Protein AF-A0AA86MBT4-F1 (afdb_monomer)

Solvent-accessible surface area (backbone atoms only — not comparable to full-atom values): 9572 Å² total; per-residue (Å²): 131,80,56,65,69,58,54,52,50,52,44,55,51,27,52,54,49,30,54,54,27,48,78,71,78,44,79,46,68,58,34,63,69,55,66,30,72,68,53,53,50,56,50,50,54,53,47,54,53,49,51,52,52,50,52,51,50,52,52,51,49,52,54,48,48,59,58,53,77,72,51,67,96,65,53,72,61,45,54,52,49,52,54,50,50,52,54,52,47,56,52,48,54,54,48,51,53,50,48,53,54,56,72,67,57,81,84,86,74,69,66,62,82,58,73,29,15,30,83,57,49,98,45,101,87,58,75,47,79,42,85,28,100,81,28,86,41,68,54,69,67,56,44,48,49,34,50,55,49,29,34,49,76,72,72,45,89,84,85,73,92,90,120

Secondary structure (DSSP, 8-state):
---HHHHHHHHHHHHHHHHHHHHTT---HHHHHHT-HHHHHHHHHHHHHHHHHHHHHHHHHHHHHHHHHT--S-SHHHHHHHHHHHHHHHHHHHHHHHHHHHHH---------PPEEEEE---TT-PEEEE-TT-SEE-HHHHHHHHHHHHHHTT-----TT-

Foldseek 3Di:
DPPLVVLVVQLVVQVVVQVVQVVVVHGDPSNPVSVDPVSVVVNVVVVVVVVVVVVVVVVVVVVVVVVVVPDDPDDVVVVVVVVVVVVVVVVVVVVVVVVVVVVPDDDDQDQPDAFAFAQDDPDVPDTDTHGDPPHPDGDPVSRVVSRVVSCVVSVHDDDDPPD

pLDDT: mean 82.9, std 12.22, range [46.22, 96.31]

Nearest PDB structures (foldseek):
  4rnd-assembly1_A  TM=2.473E-01  e=9.209E+00  Saccharomyces cerevisiae S288C

Structure (mmCIF, N/CA/C/O backbone):
data_AF-A0AA86MBT4-F1
#
_entry.id   AF-A0AA86MBT4-F1
#
loop_
_atom_site.group_PDB
_atom_site.id
_atom_site.type_symbol
_atom_site.label_atom_id
_atom_site.label_alt_id
_atom_site.label_comp_id
_atom_site.label_asym_id
_atom_site.label_entity_id
_atom_site.label_seq_id
_atom_site.pdbx_PDB_ins_code
_atom_site.Cartn_x
_atom_site.Cartn_y
_atom_site.Cartn_z
_atom_site.occupancy
_atom_site.B_iso_or_equiv
_atom_site.auth_seq_id
_atom_site.auth_comp_id
_atom_site.auth_asym_id
_atom_site.auth_atom_id
_atom_site.pdbx_PDB_model_num
ATOM 1 N N . MET A 1 1 ? -20.569 -18.875 29.616 1.00 46.22 1 MET A N 1
ATOM 2 C CA . MET A 1 1 ? -20.415 -17.435 29.903 1.00 46.22 1 MET A CA 1
ATOM 3 C C . MET A 1 1 ? -21.787 -16.808 29.796 1.00 46.22 1 MET A C 1
ATOM 5 O O . MET A 1 1 ? -22.352 -16.794 28.709 1.00 46.22 1 MET A O 1
ATOM 9 N N . THR A 1 2 ? -22.363 -16.404 30.923 1.00 55.50 2 THR A N 1
ATOM 10 C CA . THR A 1 2 ? -23.589 -15.602 30.965 1.00 55.50 2 THR A CA 1
ATOM 11 C C . THR A 1 2 ? -23.361 -14.322 30.166 1.00 55.50 2 THR A C 1
ATOM 13 O O . THR A 1 2 ? -22.324 -13.674 30.299 1.00 55.50 2 THR A O 1
ATOM 16 N N . ASN A 1 3 ? -24.297 -13.976 29.285 1.00 83.94 3 ASN A N 1
ATOM 17 C CA . ASN A 1 3 ? -24.239 -12.717 28.554 1.00 83.94 3 ASN A CA 1
ATOM 18 C C . ASN A 1 3 ? -24.357 -11.573 29.576 1.00 83.94 3 ASN A C 1
ATOM 20 O O . ASN A 1 3 ? -25.407 -11.403 30.194 1.00 83.94 3 ASN A O 1
ATOM 24 N N . THR A 1 4 ? -23.281 -10.813 29.789 1.00 87.69 4 THR A N 1
ATOM 25 C CA . THR A 1 4 ? -23.197 -9.759 30.817 1.00 87.69 4 THR A CA 1
ATOM 26 C C . THR A 1 4 ? -24.284 -8.694 30.657 1.00 87.69 4 THR A C 1
ATOM 28 O O . THR A 1 4 ? -24.778 -8.165 31.653 1.00 87.69 4 THR A O 1
ATOM 31 N N . ASN A 1 5 ? -24.738 -8.437 29.425 1.00 88.81 5 ASN A N 1
ATOM 32 C CA . ASN A 1 5 ? -25.864 -7.539 29.156 1.00 88.81 5 ASN A CA 1
ATOM 33 C C . ASN A 1 5 ? -27.191 -8.099 29.684 1.00 88.81 5 ASN A C 1
ATOM 35 O O . ASN A 1 5 ? -27.988 -7.364 30.264 1.00 88.81 5 ASN A O 1
ATOM 39 N N . GLU A 1 6 ? -27.420 -9.401 29.512 1.00 92.06 6 GLU A N 1
ATOM 40 C CA . GLU A 1 6 ? -28.622 -10.080 30.000 1.00 92.06 6 GLU A CA 1
ATOM 41 C C . GLU A 1 6 ? -28.639 -10.134 31.534 1.00 92.06 6 GLU A C 1
ATOM 43 O O . GLU A 1 6 ? -29.658 -9.829 32.153 1.00 92.06 6 GLU A O 1
ATOM 48 N N . LEU A 1 7 ? -27.494 -10.440 32.153 1.00 92.56 7 LEU A N 1
ATOM 49 C CA . LEU A 1 7 ? -27.341 -10.436 33.609 1.00 92.56 7 LEU A CA 1
ATOM 50 C C . LEU A 1 7 ? -27.585 -9.038 34.200 1.00 92.56 7 LEU A C 1
ATOM 52 O O . LEU A 1 7 ? -28.349 -8.888 35.153 1.00 92.56 7 LEU A O 1
ATOM 56 N N . THR A 1 8 ? -27.012 -8.001 33.583 1.00 93.19 8 THR A N 1
ATOM 57 C CA . THR A 1 8 ? -27.230 -6.601 33.983 1.00 93.19 8 THR A CA 1
ATOM 58 C C . THR A 1 8 ? -28.707 -6.210 33.888 1.00 93.19 8 THR A C 1
ATOM 60 O O . THR A 1 8 ? -29.218 -5.500 34.753 1.00 93.19 8 THR A O 1
ATOM 63 N N . ALA A 1 9 ? -29.412 -6.658 32.845 1.00 94.19 9 ALA A N 1
ATOM 64 C CA . ALA A 1 9 ? -30.835 -6.380 32.678 1.00 94.19 9 ALA A CA 1
ATOM 65 C C . ALA A 1 9 ? -31.685 -7.060 33.764 1.00 94.19 9 ALA A C 1
ATOM 67 O O . ALA A 1 9 ? -32.536 -6.398 34.360 1.00 94.19 9 ALA A O 1
ATOM 68 N N . LYS A 1 10 ? -31.421 -8.341 34.062 1.00 93.56 10 LYS A N 1
ATOM 69 C CA . LYS A 1 10 ? -32.117 -9.094 35.121 1.00 93.56 10 LYS A CA 1
ATOM 70 C C . LYS A 1 10 ? -31.896 -8.472 36.498 1.00 93.56 10 LYS A C 1
ATOM 72 O O . LYS A 1 10 ? -32.867 -8.220 37.202 1.00 93.56 10 LYS A O 1
ATOM 77 N N . LEU A 1 11 ? -30.653 -8.128 36.838 1.00 92.94 11 LEU A N 1
ATOM 78 C CA . LEU A 1 11 ? -30.327 -7.451 38.098 1.00 92.94 11 LEU A CA 1
ATOM 79 C C . LEU A 1 11 ? -31.028 -6.097 38.231 1.00 92.94 11 LEU A C 1
ATOM 81 O O . LEU A 1 11 ? -31.560 -5.782 39.289 1.00 92.94 11 LEU A O 1
ATOM 85 N N . LYS A 1 12 ? -31.087 -5.302 37.155 1.00 93.62 12 LYS A N 1
ATOM 86 C CA . LYS A 1 12 ? -31.822 -4.026 37.158 1.00 93.62 12 LYS A CA 1
ATOM 87 C C . LYS A 1 12 ? -33.327 -4.211 37.343 1.00 93.62 12 LYS A C 1
ATOM 89 O O . LYS A 1 12 ? -33.953 -3.354 37.959 1.00 93.62 12 LYS A O 1
ATOM 94 N N . ALA A 1 13 ? -33.912 -5.268 36.783 1.00 93.38 13 ALA A N 1
ATOM 95 C CA . ALA A 1 13 ? -35.328 -5.575 36.963 1.00 93.38 13 ALA A CA 1
ATOM 96 C C . ALA A 1 13 ? -35.616 -6.009 38.409 1.00 93.38 13 ALA A C 1
ATOM 98 O O . ALA A 1 13 ? -36.461 -5.395 39.055 1.00 93.38 13 ALA A O 1
ATOM 99 N N . ALA A 1 14 ? -34.839 -6.960 38.935 1.00 92.94 14 ALA A N 1
ATOM 100 C CA . ALA A 1 14 ? -34.963 -7.439 40.310 1.00 92.94 14 ALA A CA 1
ATOM 101 C C . ALA A 1 14 ? -34.738 -6.317 41.342 1.00 92.94 14 ALA A C 1
ATOM 103 O O . ALA A 1 14 ? -35.482 -6.207 42.310 1.00 92.94 14 ALA A O 1
ATOM 104 N N . ALA A 1 15 ? -33.772 -5.419 41.104 1.00 91.62 15 ALA A N 1
ATOM 105 C CA . ALA A 1 15 ? -33.544 -4.255 41.964 1.00 91.62 15 ALA A CA 1
ATOM 106 C C . ALA A 1 15 ? -34.759 -3.319 42.019 1.00 91.62 15 ALA A C 1
ATOM 108 O O . ALA A 1 15 ? -35.102 -2.806 43.080 1.00 91.62 15 ALA A O 1
ATOM 109 N N . LYS A 1 16 ? -35.401 -3.061 40.872 1.00 91.94 16 LYS A N 1
ATOM 110 C CA . LYS A 1 16 ? -36.586 -2.193 40.808 1.00 91.94 16 LYS A CA 1
ATOM 111 C C . LYS A 1 16 ? -37.766 -2.805 41.549 1.00 91.94 16 LYS A C 1
ATOM 113 O O . LYS A 1 16 ? -38.476 -2.083 42.236 1.00 91.94 16 LYS A O 1
ATOM 118 N N . GLU A 1 17 ? -37.962 -4.108 41.404 1.00 91.00 17 GLU A N 1
ATOM 119 C CA . GLU A 1 17 ? -39.009 -4.836 42.110 1.00 91.00 17 GLU A CA 1
ATOM 120 C C . GLU A 1 17 ? -38.794 -4.810 43.624 1.00 91.00 17 GLU A C 1
ATOM 122 O O . GLU A 1 17 ? -39.699 -4.410 44.345 1.00 91.00 17 GLU A O 1
ATOM 127 N N . GLU A 1 18 ? -37.582 -5.105 44.101 1.00 92.50 18 GLU A N 1
ATOM 128 C CA . GLU A 1 18 ? -37.229 -5.012 45.524 1.00 92.50 18 GLU A CA 1
ATOM 129 C C . GLU A 1 18 ? -37.474 -3.610 46.100 1.00 92.50 18 GLU A C 1
ATOM 131 O O . GLU A 1 18 ? -37.984 -3.479 47.210 1.00 92.50 18 GLU A O 1
ATOM 136 N N . ILE A 1 19 ? -37.157 -2.547 45.350 1.00 90.56 19 ILE A N 1
ATOM 137 C CA . ILE A 1 19 ? -37.451 -1.169 45.774 1.00 90.56 19 ILE A CA 1
ATOM 138 C C . ILE A 1 19 ? -38.961 -0.972 45.973 1.00 90.56 19 ILE A C 1
ATOM 140 O O . ILE A 1 19 ? -39.364 -0.439 47.006 1.00 90.56 19 ILE A O 1
ATOM 144 N N . MET A 1 20 ? -39.794 -1.439 45.037 1.00 89.12 20 MET A N 1
ATOM 145 C CA . MET A 1 20 ? -41.255 -1.347 45.167 1.00 89.12 20 MET A CA 1
ATOM 146 C C . MET A 1 20 ? -41.795 -2.215 46.313 1.00 89.12 20 MET A C 1
ATOM 148 O O . MET A 1 20 ? -42.665 -1.768 47.058 1.00 89.12 20 MET A O 1
ATOM 152 N N . CYS A 1 21 ? -41.284 -3.439 46.484 1.00 87.44 21 CYS A N 1
ATOM 153 C CA . CYS A 1 21 ? -41.671 -4.326 47.582 1.00 87.44 21 CYS A CA 1
ATOM 154 C C . CYS A 1 21 ? -41.361 -3.679 48.937 1.00 87.44 21 CYS A C 1
ATOM 156 O O . CYS A 1 21 ? -42.232 -3.641 49.803 1.00 87.44 21 CYS A O 1
ATOM 158 N N . ARG A 1 22 ? -40.185 -3.054 49.096 1.00 87.25 22 ARG A N 1
ATOM 159 C CA . ARG A 1 22 ? -39.827 -2.335 50.330 1.00 87.25 22 ARG A CA 1
ATOM 160 C C . ARG A 1 22 ? -40.755 -1.171 50.647 1.00 87.25 22 ARG A C 1
ATOM 162 O O . ARG A 1 22 ? -41.079 -0.966 51.814 1.00 87.25 22 ARG A O 1
ATOM 169 N N . GLU A 1 23 ? -41.189 -0.415 49.639 1.00 83.56 23 GLU A N 1
ATOM 170 C CA . GLU A 1 23 ? -42.183 0.657 49.814 1.00 83.56 23 GLU A CA 1
ATOM 171 C C . GLU A 1 23 ? -43.534 0.114 50.310 1.00 83.56 23 GLU A C 1
ATOM 173 O O . GLU A 1 23 ? -44.240 0.798 51.051 1.00 83.56 23 GLU A O 1
ATOM 178 N N . ALA A 1 24 ? -43.864 -1.132 49.960 1.00 84.56 24 ALA A N 1
ATOM 179 C CA . ALA A 1 24 ? -45.043 -1.855 50.427 1.00 84.56 24 ALA A CA 1
ATOM 180 C C . ALA A 1 24 ? -44.827 -2.644 51.740 1.00 84.56 24 ALA A C 1
ATOM 182 O O . ALA A 1 24 ? -45.731 -3.366 52.160 1.00 84.56 24 ALA A O 1
ATOM 183 N N . CYS A 1 25 ? -43.671 -2.499 52.406 1.00 82.50 25 CYS A N 1
ATOM 184 C CA . CYS A 1 25 ? -43.249 -3.312 53.560 1.00 82.50 25 CYS A CA 1
ATOM 185 C C . CYS A 1 25 ? -43.194 -4.831 53.281 1.00 82.50 25 CYS A C 1
ATOM 187 O O . CYS A 1 25 ? -43.416 -5.634 54.187 1.00 82.50 25 CYS A O 1
ATOM 189 N N . ASP A 1 26 ? -42.874 -5.210 52.045 1.00 81.88 26 ASP A N 1
ATOM 190 C CA . ASP A 1 26 ? -42.631 -6.580 51.583 1.00 81.88 26 ASP A CA 1
ATOM 191 C C . ASP A 1 26 ? -41.165 -6.744 51.118 1.00 81.88 26 ASP A C 1
ATOM 193 O O . ASP A 1 26 ? -40.422 -5.763 51.005 1.00 81.88 26 ASP A O 1
ATOM 197 N N . THR A 1 27 ? -40.723 -7.970 50.839 1.00 74.44 27 THR A N 1
ATOM 198 C CA . THR A 1 27 ? -39.369 -8.276 50.339 1.00 74.44 27 THR A CA 1
ATOM 199 C C . THR A 1 27 ? -39.420 -9.170 49.109 1.00 74.44 27 THR A C 1
ATOM 201 O O . THR A 1 27 ? -40.173 -10.136 49.079 1.00 74.44 27 THR A O 1
ATOM 204 N N . SER A 1 28 ? -38.592 -8.877 48.106 1.00 80.62 28 SER A N 1
ATOM 205 C CA . SER A 1 28 ? -38.532 -9.646 46.865 1.00 80.62 28 SER A CA 1
ATOM 206 C C . SER A 1 28 ? -37.620 -10.867 46.996 1.00 80.62 28 SER A C 1
ATOM 208 O O . SER A 1 28 ? -36.425 -10.746 47.285 1.00 80.62 28 SER A O 1
ATOM 210 N N . ASP A 1 29 ? -38.160 -12.041 46.674 1.00 83.31 29 ASP A N 1
ATOM 211 C CA . ASP A 1 29 ? -37.377 -13.275 46.532 1.00 83.31 29 ASP A CA 1
ATOM 212 C C . ASP A 1 29 ? -36.435 -13.207 45.313 1.00 83.31 29 ASP A C 1
ATOM 214 O O . ASP A 1 29 ? -35.304 -13.695 45.343 1.00 83.31 29 ASP A O 1
ATOM 218 N N . LEU A 1 30 ? -36.852 -12.506 44.251 1.00 85.44 30 LEU A N 1
ATOM 219 C CA . LEU A 1 30 ? -36.104 -12.400 42.994 1.00 85.44 30 LEU A CA 1
ATOM 220 C C . LEU A 1 30 ? -34.780 -11.646 43.148 1.00 85.44 30 LEU A C 1
ATOM 222 O O . LEU A 1 30 ? -33.812 -11.947 42.449 1.00 85.44 30 LEU A O 1
ATOM 226 N N . TRP A 1 31 ? -34.700 -10.670 44.052 1.00 87.38 31 TRP A N 1
ATOM 227 C CA . TRP A 1 31 ? -33.443 -9.965 44.304 1.00 87.38 31 TRP A CA 1
ATOM 228 C C . TRP A 1 31 ? -32.382 -10.883 44.914 1.00 87.38 31 TRP A C 1
ATOM 230 O O . TRP A 1 31 ? -31.224 -10.823 44.498 1.00 87.38 31 TRP A O 1
ATOM 240 N N . GLN A 1 32 ? -32.770 -11.755 45.846 1.00 84.62 32 GLN A N 1
ATOM 241 C CA . GLN A 1 32 ? -31.842 -12.667 46.523 1.00 84.62 32 GLN A CA 1
ATOM 242 C C . GLN A 1 32 ? -31.252 -13.696 45.552 1.00 84.62 32 GLN A C 1
ATOM 244 O O . GLN A 1 32 ? -30.048 -13.947 45.586 1.00 84.62 32 GLN A O 1
ATOM 249 N N . ASP A 1 33 ? -32.076 -14.218 44.641 1.00 89.75 33 ASP A N 1
ATOM 250 C CA . ASP A 1 33 ? -31.646 -15.195 43.639 1.00 89.75 33 ASP A CA 1
ATOM 251 C C . ASP A 1 33 ? -30.730 -14.575 42.575 1.00 89.75 33 ASP A C 1
ATOM 253 O O . ASP A 1 33 ? -29.725 -15.159 42.161 1.00 89.75 33 ASP A O 1
ATOM 257 N N . VAL A 1 34 ? -31.077 -13.378 42.095 1.00 90.69 34 VAL A N 1
ATOM 258 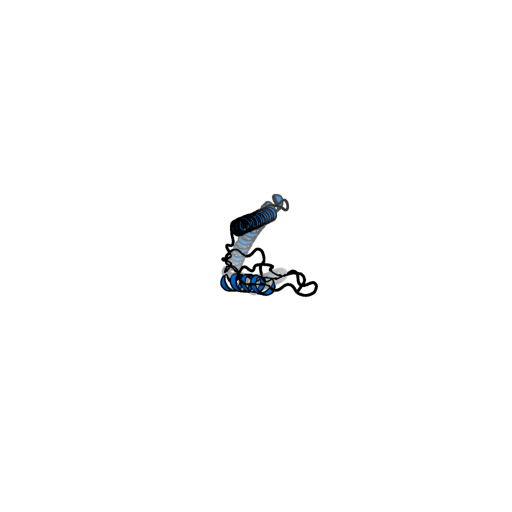C CA . VAL A 1 34 ? -30.381 -12.753 40.965 1.00 90.69 34 VAL A CA 1
ATOM 259 C C . VAL A 1 34 ? -29.100 -12.044 41.423 1.00 90.69 34 VAL A C 1
ATOM 261 O O . VAL A 1 34 ? -28.110 -12.065 40.690 1.00 90.69 34 VAL A O 1
ATOM 264 N N . ALA A 1 35 ? -29.065 -11.469 42.629 1.00 90.69 35 ALA A N 1
ATOM 265 C CA . ALA A 1 35 ? -27.891 -10.808 43.211 1.00 90.69 35 ALA A CA 1
ATOM 266 C C . ALA A 1 35 ? -26.968 -11.766 43.987 1.00 90.69 35 ALA A C 1
ATOM 268 O O . ALA A 1 35 ? -26.380 -11.386 45.003 1.00 90.69 35 ALA A O 1
ATOM 269 N N . SER A 1 36 ? -26.816 -13.001 43.499 1.00 91.31 36 SER A N 1
ATOM 270 C CA . SER A 1 36 ? -25.906 -13.981 44.094 1.00 91.31 36 SER A CA 1
ATOM 271 C C . SER A 1 36 ? -24.439 -13.505 44.054 1.00 91.31 36 SER A C 1
ATOM 273 O O . SER A 1 36 ? -24.065 -12.723 43.166 1.00 91.31 36 SER A O 1
ATOM 275 N N . PRO A 1 37 ? -23.572 -13.990 44.966 1.00 92.56 37 PRO A N 1
ATOM 276 C CA . PRO A 1 37 ? -22.144 -13.662 44.963 1.00 92.56 37 PRO A CA 1
ATOM 277 C C . PRO A 1 37 ? -21.464 -13.903 43.610 1.00 92.56 37 PRO A C 1
ATOM 279 O O . PRO A 1 37 ? -20.637 -13.102 43.181 1.00 92.56 37 PRO A O 1
ATOM 282 N N . GLU A 1 38 ? -21.846 -14.967 42.904 1.00 92.06 38 GLU A N 1
ATOM 283 C CA . GLU A 1 38 ? -21.308 -15.323 41.590 1.00 92.06 38 GLU A CA 1
ATOM 284 C C . GLU A 1 38 ? -21.690 -14.294 40.522 1.00 92.06 38 GLU A C 1
ATOM 286 O O . GLU A 1 38 ? -20.857 -13.911 39.702 1.00 92.06 38 GLU A O 1
ATOM 291 N N . ASN A 1 39 ? -22.936 -13.813 40.536 1.00 92.62 39 ASN A N 1
ATOM 292 C CA . ASN A 1 39 ? -23.410 -12.811 39.584 1.00 92.62 39 ASN A CA 1
ATOM 293 C C . ASN A 1 39 ? -22.777 -11.438 39.832 1.00 92.62 39 ASN A C 1
ATOM 295 O O . ASN A 1 39 ? -22.461 -10.725 38.876 1.00 92.62 39 ASN A O 1
ATOM 299 N N . VAL A 1 40 ? -22.559 -11.079 41.101 1.00 91.44 40 VAL A N 1
ATOM 300 C CA . VAL A 1 40 ? -21.826 -9.862 41.473 1.00 91.44 40 VAL A CA 1
ATOM 301 C C . VAL A 1 40 ? -20.382 -9.951 40.984 1.00 91.44 40 VAL A C 1
ATOM 303 O O . VAL A 1 40 ? -19.924 -9.039 40.299 1.00 91.44 40 VAL A O 1
ATOM 306 N N . LEU A 1 41 ? -19.706 -11.071 41.253 1.00 93.00 41 LEU A N 1
ATOM 307 C CA . LEU A 1 41 ? -18.326 -11.307 40.831 1.00 93.00 41 LEU A CA 1
ATOM 308 C C . LEU A 1 41 ? -18.183 -11.271 39.300 1.00 93.00 41 LEU A C 1
ATOM 310 O O . LEU A 1 41 ? -17.289 -10.613 38.769 1.00 93.00 41 LEU A O 1
ATOM 314 N N . ALA A 1 42 ? -19.116 -11.889 38.571 1.00 93.12 42 ALA A N 1
ATOM 315 C CA . ALA A 1 42 ? -19.108 -11.885 37.109 1.00 93.12 42 ALA A CA 1
ATOM 316 C C . ALA A 1 42 ? -19.249 -10.469 36.516 1.00 93.12 42 ALA A C 1
ATOM 318 O O . ALA A 1 42 ? -18.642 -10.158 35.488 1.00 93.12 42 ALA A O 1
ATOM 319 N N . LEU A 1 43 ? -20.043 -9.593 37.144 1.00 93.88 43 LEU A N 1
ATOM 320 C CA . LEU A 1 43 ? -20.159 -8.198 36.716 1.00 93.88 43 LEU A CA 1
ATOM 321 C C . LEU A 1 43 ? -18.928 -7.367 37.074 1.00 93.88 43 LEU A C 1
ATOM 323 O O . LEU A 1 43 ? -18.537 -6.520 36.270 1.00 93.88 43 LEU A O 1
ATOM 327 N N . THR A 1 44 ? -18.312 -7.592 38.238 1.00 93.38 44 THR A N 1
ATOM 328 C CA . THR A 1 44 ? -17.098 -6.863 38.631 1.00 93.38 44 THR A CA 1
ATOM 329 C C . THR A 1 44 ? -15.920 -7.218 37.732 1.00 93.38 44 THR A C 1
ATOM 331 O O . THR A 1 44 ? -15.267 -6.314 37.222 1.00 93.38 44 THR A O 1
ATOM 334 N N . GLU A 1 45 ? -15.713 -8.500 37.421 1.00 94.25 45 GLU A N 1
ATOM 335 C CA . GLU A 1 45 ? -14.665 -8.928 36.483 1.00 94.25 45 GLU A CA 1
ATOM 336 C C . GLU A 1 45 ? -14.888 -8.347 35.078 1.00 94.25 45 GLU A C 1
ATOM 338 O O . GLU A 1 45 ? -13.955 -7.882 34.418 1.00 94.25 45 GLU A O 1
ATOM 343 N N . ALA A 1 46 ? -16.142 -8.326 34.611 1.00 94.06 46 ALA A N 1
ATOM 344 C CA . ALA A 1 46 ? -16.483 -7.730 33.324 1.00 94.06 46 ALA A CA 1
ATOM 345 C C . ALA A 1 46 ? -16.231 -6.213 33.296 1.00 94.06 46 ALA A C 1
ATOM 347 O O . ALA A 1 46 ? -15.800 -5.685 32.266 1.00 94.06 46 ALA A O 1
ATOM 348 N N . LEU A 1 47 ? -16.485 -5.516 34.408 1.00 94.00 47 LEU A N 1
ATOM 349 C CA . LEU A 1 47 ? -16.221 -4.086 34.545 1.00 94.00 47 LEU A CA 1
ATOM 350 C C . LEU A 1 47 ? -14.714 -3.798 34.537 1.00 94.00 47 LEU A C 1
ATOM 352 O O . LEU A 1 47 ? -14.268 -2.969 33.747 1.00 94.00 47 LEU A O 1
ATOM 356 N N . GLU A 1 48 ? -13.926 -4.532 35.322 1.00 95.06 48 GLU A N 1
ATOM 357 C CA . GLU A 1 48 ? -12.461 -4.403 35.362 1.00 95.06 48 GLU A CA 1
ATOM 358 C C . GLU A 1 48 ? -11.820 -4.680 33.990 1.00 95.06 48 GLU A C 1
ATOM 360 O O . GLU A 1 48 ? -10.929 -3.950 33.534 1.00 95.06 48 GLU A O 1
ATOM 365 N N . ALA A 1 49 ? -12.312 -5.695 33.271 1.00 94.19 49 ALA A N 1
ATOM 366 C CA . ALA A 1 49 ? -11.870 -5.996 31.912 1.00 94.19 49 ALA A CA 1
ATOM 367 C C . ALA A 1 49 ? -12.232 -4.874 30.922 1.00 94.19 49 ALA A C 1
ATOM 369 O O . ALA A 1 49 ? -11.429 -4.522 30.049 1.00 94.19 49 ALA A O 1
ATOM 370 N N . ALA A 1 50 ? -13.428 -4.289 31.047 1.00 93.75 50 ALA A N 1
ATOM 371 C CA . ALA A 1 50 ? -13.858 -3.170 30.215 1.00 93.75 50 ALA A CA 1
ATOM 372 C C . ALA A 1 50 ? -13.030 -1.905 30.485 1.00 93.75 50 ALA A C 1
ATOM 374 O O . ALA A 1 50 ? -12.583 -1.258 29.536 1.00 93.75 50 ALA A O 1
ATOM 375 N N . GLU A 1 51 ? -12.766 -1.578 31.750 1.00 94.75 51 GLU A N 1
ATOM 376 C CA . GLU A 1 51 ? -11.917 -0.450 32.146 1.00 94.75 51 GLU A CA 1
ATOM 377 C C . GLU A 1 51 ? -10.485 -0.610 31.629 1.00 94.75 51 GLU A C 1
ATOM 379 O O . GLU A 1 51 ? -9.936 0.322 31.032 1.00 94.75 51 GLU A O 1
ATOM 384 N N . SER A 1 52 ? -9.919 -1.813 31.752 1.00 94.94 52 SER A N 1
ATOM 385 C CA . SER A 1 52 ? -8.601 -2.150 31.204 1.00 94.94 52 SER A CA 1
ATOM 386 C C . SER A 1 52 ? -8.546 -1.929 29.689 1.00 94.94 52 SER A C 1
ATOM 388 O O . SER A 1 52 ? -7.615 -1.310 29.168 1.00 94.94 52 SER A O 1
ATOM 390 N N . ARG A 1 53 ? -9.587 -2.357 28.965 1.00 95.69 53 ARG A N 1
ATOM 391 C CA . ARG A 1 53 ? -9.680 -2.185 27.508 1.00 95.69 53 ARG A CA 1
ATOM 392 C C . ARG A 1 53 ? -9.885 -0.725 27.097 1.00 95.69 53 ARG A C 1
ATOM 394 O O . ARG A 1 53 ? -9.333 -0.287 26.089 1.00 95.69 53 ARG A O 1
ATOM 401 N N . ILE A 1 54 ? -10.635 0.053 27.878 1.00 96.31 54 ILE A N 1
ATOM 402 C CA . ILE A 1 54 ? -10.775 1.503 27.683 1.00 96.31 54 ILE A CA 1
ATOM 403 C C . ILE A 1 54 ? -9.427 2.199 27.894 1.00 96.31 54 ILE A C 1
ATOM 405 O O . ILE A 1 54 ? -9.075 3.078 27.106 1.00 96.31 54 ILE A O 1
ATOM 409 N N . ALA A 1 55 ? -8.661 1.819 28.919 1.00 95.69 55 ALA A N 1
ATOM 410 C CA . ALA A 1 55 ? -7.328 2.364 29.161 1.00 95.69 55 ALA A CA 1
ATOM 411 C C . ALA A 1 55 ? -6.368 2.051 27.999 1.00 95.69 55 ALA A C 1
ATOM 413 O O . ALA A 1 55 ? -5.677 2.953 27.519 1.00 95.69 55 ALA A O 1
ATOM 414 N N . GLU A 1 56 ? -6.391 0.819 27.480 1.00 96.25 56 GLU A N 1
ATOM 415 C CA . GLU A 1 56 ? -5.628 0.429 26.288 1.00 96.25 56 GLU A CA 1
ATOM 416 C C . GLU A 1 56 ? -6.029 1.268 25.066 1.00 96.25 56 GLU A C 1
ATOM 418 O O . GLU A 1 56 ? -5.171 1.842 24.390 1.00 96.25 56 GLU A O 1
ATOM 423 N N . PHE A 1 57 ? -7.330 1.402 24.789 1.00 95.25 57 PHE A N 1
ATOM 424 C CA . PHE A 1 57 ? -7.798 2.211 23.665 1.00 95.25 57 PHE A CA 1
ATOM 425 C C . PHE A 1 57 ? -7.430 3.685 23.817 1.00 95.25 57 PHE A C 1
ATOM 427 O O . PHE A 1 57 ? -6.972 4.284 22.848 1.00 95.25 57 PHE A O 1
ATOM 434 N N . LYS A 1 58 ? -7.537 4.261 25.018 1.00 96.12 58 LYS A N 1
ATOM 435 C CA . LYS A 1 58 ? -7.078 5.631 25.292 1.00 96.12 58 LYS A CA 1
ATOM 436 C C . LYS A 1 58 ? -5.580 5.785 25.028 1.00 96.12 58 LYS A C 1
ATOM 438 O O . LYS A 1 58 ? -5.175 6.761 24.400 1.00 96.12 58 LYS A O 1
ATOM 443 N N . ALA A 1 59 ? -4.759 4.822 25.449 1.00 94.00 59 ALA A N 1
ATOM 444 C CA . ALA A 1 59 ? -3.323 4.837 25.176 1.00 94.00 59 ALA A CA 1
ATOM 445 C C . ALA A 1 59 ? 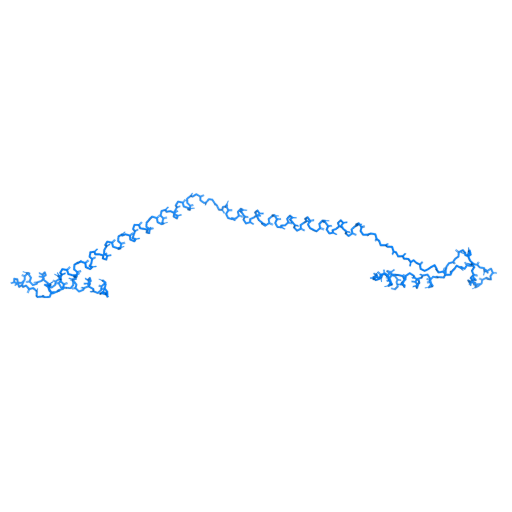-3.025 4.751 23.669 1.00 94.00 59 ALA A C 1
ATOM 447 O O . ALA A 1 59 ? -2.191 5.500 23.160 1.00 94.00 59 ALA A O 1
ATOM 448 N N . ARG A 1 60 ? -3.747 3.895 22.936 1.00 92.31 60 ARG A N 1
ATOM 449 C CA . ARG A 1 60 ? -3.625 3.755 21.477 1.00 92.31 60 ARG A CA 1
ATOM 450 C C . ARG A 1 60 ? -4.067 5.006 20.727 1.00 92.31 60 ARG A C 1
ATOM 452 O O . ARG A 1 60 ? -3.382 5.403 19.791 1.00 92.31 60 ARG A O 1
ATOM 459 N N . VAL A 1 61 ? -5.170 5.629 21.138 1.00 91.38 61 VAL A N 1
ATOM 460 C CA . VAL A 1 61 ? -5.647 6.896 20.567 1.00 91.38 61 VAL A CA 1
ATOM 461 C C . VAL A 1 61 ? -4.621 7.990 20.812 1.00 91.38 61 VAL A C 1
ATOM 463 O O . VAL A 1 61 ? -4.180 8.600 19.852 1.00 91.38 61 VAL A O 1
ATOM 466 N N . LYS A 1 62 ? -4.123 8.149 22.042 1.00 89.06 62 LYS A N 1
ATOM 467 C CA . LYS A 1 62 ? -3.079 9.134 22.357 1.00 89.06 62 LYS A CA 1
ATOM 468 C C . LYS A 1 62 ? -1.791 8.904 21.557 1.00 89.06 62 LYS A C 1
ATOM 470 O O . LYS A 1 62 ? -1.157 9.853 21.101 1.00 89.06 62 LYS A O 1
ATOM 475 N N . ALA A 1 63 ? -1.389 7.647 21.367 1.00 85.31 63 ALA A N 1
ATOM 476 C CA . ALA A 1 63 ? -0.242 7.301 20.528 1.00 85.31 63 ALA A CA 1
ATOM 477 C C . ALA A 1 63 ? -0.495 7.614 19.043 1.00 85.31 63 ALA A C 1
ATOM 479 O O . ALA A 1 63 ? 0.406 8.092 18.353 1.00 85.31 63 ALA A O 1
ATOM 480 N N . ALA A 1 64 ? -1.713 7.375 18.554 1.00 80.69 64 ALA A N 1
ATOM 481 C CA . ALA A 1 64 ? -2.120 7.726 17.200 1.00 80.69 64 ALA A CA 1
ATOM 482 C C . ALA A 1 64 ? -2.196 9.248 17.010 1.00 80.69 64 ALA A C 1
ATOM 484 O O . ALA A 1 64 ? -1.650 9.756 16.043 1.00 80.69 64 ALA A O 1
ATOM 485 N N . GLU A 1 65 ? -2.784 9.990 17.943 1.00 77.56 65 GLU A N 1
ATOM 486 C CA . GLU A 1 65 ? -2.839 11.455 17.937 1.00 77.56 65 GLU A CA 1
ATOM 487 C C . GLU A 1 65 ? -1.437 12.058 17.922 1.00 77.56 65 GLU A C 1
ATOM 489 O O . GLU A 1 65 ? -1.138 12.849 17.035 1.00 77.56 65 GLU A O 1
ATOM 494 N N . LYS A 1 66 ? -0.521 11.585 18.779 1.00 71.62 66 LYS A N 1
ATOM 495 C CA . LYS A 1 66 ? 0.896 11.992 18.741 1.00 71.62 66 LYS A CA 1
ATOM 496 C C . LYS A 1 66 ? 1.566 11.678 17.395 1.00 71.62 66 LYS A C 1
ATOM 498 O O . LYS A 1 66 ? 2.467 12.396 16.960 1.00 71.62 66 LYS A O 1
ATOM 503 N N . ARG A 1 67 ? 1.146 10.597 16.728 1.00 59.62 67 ARG A N 1
ATOM 504 C CA . ARG A 1 67 ? 1.598 10.249 15.373 1.00 59.62 67 ARG A CA 1
ATOM 505 C C . ARG A 1 67 ? 1.035 11.204 14.314 1.00 59.62 67 ARG A C 1
ATOM 507 O O . ARG A 1 67 ? 1.682 11.371 13.287 1.00 59.62 67 ARG A O 1
ATOM 514 N N . TYR A 1 68 ? -0.124 11.818 14.542 1.00 56.12 68 TYR A N 1
ATOM 515 C CA . TYR A 1 68 ? -0.730 12.796 13.633 1.00 56.12 68 TYR A CA 1
ATOM 516 C C . TYR A 1 68 ? -0.265 14.236 13.902 1.00 56.12 68 TYR A C 1
ATOM 518 O O . TYR A 1 68 ? -0.074 14.980 12.948 1.00 56.12 68 TYR A O 1
ATOM 526 N N . GLU A 1 69 ? 0.011 14.607 15.154 1.00 57.06 69 GLU A N 1
ATOM 527 C CA . GLU A 1 69 ? 0.488 15.946 15.548 1.00 57.06 69 GLU A CA 1
ATOM 528 C C . GLU A 1 69 ? 1.875 16.289 14.965 1.00 57.06 69 GLU A C 1
ATOM 530 O O . GLU A 1 69 ? 2.167 17.450 14.701 1.00 57.06 69 GLU A O 1
ATOM 535 N N . ASN A 1 70 ? 2.704 15.276 14.682 1.00 53.72 70 ASN A N 1
ATOM 536 C CA . ASN A 1 70 ? 4.036 15.431 14.076 1.00 53.72 70 ASN A CA 1
ATOM 537 C C . ASN A 1 70 ? 4.077 15.142 12.565 1.00 53.72 70 ASN A C 1
ATOM 539 O O . ASN A 1 70 ? 5.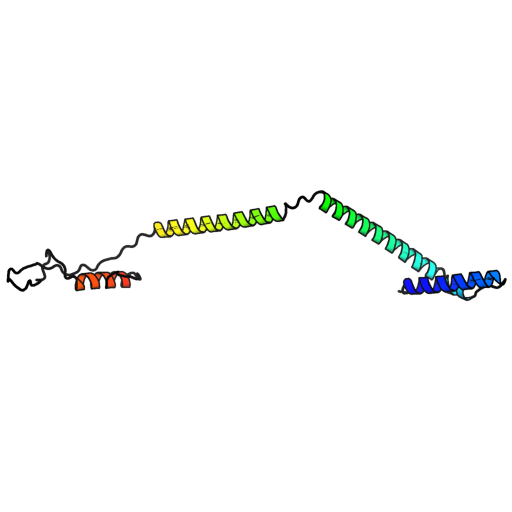157 15.091 11.979 1.00 53.72 70 ASN A O 1
ATOM 543 N N . ARG A 1 71 ? 2.930 14.909 11.916 1.00 50.22 71 ARG A N 1
ATOM 544 C CA . ARG A 1 71 ? 2.881 14.514 10.504 1.00 50.22 71 ARG A CA 1
ATOM 545 C C . ARG A 1 71 ? 2.529 15.721 9.642 1.00 50.22 71 ARG A C 1
ATOM 547 O O . ARG A 1 71 ? 1.378 15.909 9.255 1.00 50.22 71 ARG A O 1
ATOM 554 N N . THR A 1 72 ? 3.532 16.519 9.279 1.00 55.69 72 THR A N 1
ATOM 555 C CA . THR A 1 72 ? 3.439 17.237 7.999 1.00 55.69 72 THR A CA 1
ATOM 556 C C . THR A 1 72 ? 3.213 16.196 6.886 1.00 55.69 72 THR A C 1
ATOM 558 O O . THR A 1 72 ? 3.582 15.030 7.060 1.00 55.69 72 THR A O 1
ATOM 561 N N . PRO A 1 73 ? 2.577 16.534 5.753 1.00 60.94 73 PRO A N 1
ATOM 562 C CA . PRO A 1 73 ? 2.167 15.539 4.749 1.00 60.94 73 PRO A CA 1
ATOM 563 C C . PRO A 1 73 ? 3.265 14.658 4.085 1.00 60.94 73 PRO A C 1
ATOM 565 O O . PRO A 1 73 ? 2.973 13.998 3.094 1.00 60.94 73 PRO A O 1
ATOM 568 N N . THR A 1 74 ? 4.519 14.608 4.548 1.00 62.97 74 THR A N 1
ATOM 569 C CA . THR A 1 74 ? 5.687 14.341 3.683 1.00 62.97 74 THR A CA 1
ATOM 570 C C . THR A 1 74 ? 6.840 13.567 4.353 1.00 62.97 74 THR A C 1
ATOM 572 O O . THR A 1 74 ? 7.927 14.105 4.510 1.00 62.97 74 THR A O 1
ATOM 575 N N . GLU A 1 75 ? 6.642 12.288 4.693 1.00 61.41 75 GLU A N 1
ATOM 576 C CA . GLU A 1 75 ? 7.759 11.332 4.910 1.00 61.41 75 GLU A CA 1
ATOM 577 C C . GLU A 1 75 ? 7.566 10.092 4.038 1.00 61.41 75 GLU A C 1
ATOM 579 O O . GLU A 1 75 ? 8.335 9.875 3.121 1.00 61.41 75 GLU A O 1
ATOM 584 N N . TRP A 1 76 ? 6.446 9.373 4.167 1.00 58.44 76 TRP A N 1
ATOM 585 C CA . TRP A 1 76 ? 6.121 8.271 3.243 1.00 58.44 76 TRP A CA 1
ATOM 586 C C . TRP A 1 76 ? 6.014 8.735 1.780 1.00 58.44 76 TRP A C 1
ATOM 588 O O . TRP A 1 76 ? 6.486 8.058 0.873 1.00 58.44 76 TRP A O 1
ATOM 598 N N . ALA A 1 77 ? 5.427 9.914 1.548 1.00 72.56 77 ALA A N 1
ATOM 599 C CA . ALA A 1 77 ? 5.374 10.515 0.216 1.00 72.56 77 ALA A CA 1
ATOM 600 C C . ALA A 1 77 ? 6.766 10.960 -0.274 1.00 72.56 77 ALA A C 1
ATOM 602 O O . ALA A 1 77 ? 7.026 10.933 -1.474 1.00 72.56 77 ALA A O 1
ATOM 603 N N . TYR A 1 78 ? 7.659 11.340 0.647 1.00 77.19 78 TYR A N 1
ATOM 604 C CA . TYR A 1 78 ? 9.041 11.699 0.337 1.00 77.19 78 TYR A CA 1
ATOM 605 C C . TYR A 1 78 ? 9.866 10.448 0.007 1.00 77.19 78 TYR A C 1
ATOM 607 O O . TYR A 1 78 ? 10.46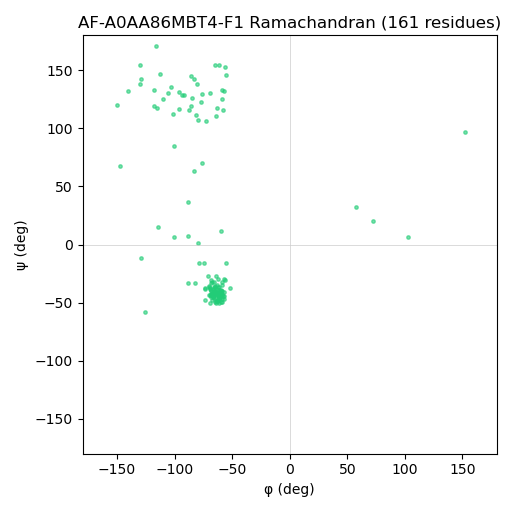9 10.392 -1.056 1.00 77.19 78 TYR A O 1
ATOM 615 N N . ASP A 1 79 ? 9.781 9.397 0.824 1.00 82.19 79 ASP A N 1
ATOM 616 C CA . ASP A 1 79 ? 10.427 8.101 0.598 1.00 82.19 79 ASP A CA 1
ATOM 617 C C . ASP A 1 79 ? 9.968 7.463 -0.716 1.00 82.19 79 ASP A C 1
ATOM 619 O O . ASP A 1 79 ? 10.778 6.970 -1.500 1.00 82.19 79 ASP A O 1
ATOM 623 N N . GLN A 1 80 ? 8.663 7.514 -1.002 1.00 81.00 80 GLN A N 1
ATOM 624 C CA . GLN A 1 80 ? 8.117 7.009 -2.258 1.00 81.00 80 GLN A CA 1
ATOM 625 C C . GLN A 1 80 ? 8.618 7.820 -3.464 1.00 81.00 80 GLN A C 1
ATOM 627 O O . GLN A 1 80 ? 8.902 7.237 -4.513 1.00 81.00 80 GLN A O 1
ATOM 632 N N . ALA A 1 81 ? 8.766 9.143 -3.323 1.00 84.31 81 ALA A N 1
ATOM 633 C CA . ALA A 1 81 ? 9.337 9.998 -4.360 1.00 84.31 81 ALA A CA 1
ATOM 634 C C . ALA A 1 81 ? 10.839 9.729 -4.563 1.00 84.31 81 ALA A C 1
ATOM 636 O O . ALA A 1 81 ? 11.279 9.591 -5.704 1.00 84.31 81 ALA A O 1
ATOM 637 N N . CYS A 1 82 ? 11.614 9.577 -3.487 1.00 85.25 82 CYS A N 1
ATOM 638 C CA . CYS A 1 82 ? 13.028 9.209 -3.536 1.00 85.25 82 CYS A CA 1
ATOM 639 C C . CYS A 1 82 ? 13.231 7.857 -4.233 1.00 85.25 82 CYS A C 1
ATOM 641 O O . CYS A 1 82 ? 13.993 7.777 -5.196 1.00 85.25 82 CYS A O 1
ATOM 643 N N . ALA A 1 83 ? 12.470 6.829 -3.843 1.00 89.44 83 ALA A N 1
ATOM 644 C CA . ALA A 1 83 ? 12.529 5.507 -4.467 1.00 89.44 83 ALA A CA 1
ATOM 645 C C . ALA A 1 83 ? 12.144 5.539 -5.959 1.00 89.44 83 ALA A C 1
ATOM 647 O O . ALA A 1 83 ? 12.729 4.832 -6.786 1.00 89.44 83 ALA A O 1
ATOM 648 N N . ALA A 1 84 ? 11.169 6.373 -6.338 1.00 91.75 84 ALA A N 1
ATOM 649 C CA . ALA A 1 84 ? 10.807 6.565 -7.739 1.00 91.75 84 ALA A CA 1
ATOM 650 C C . ALA A 1 84 ? 11.950 7.220 -8.535 1.00 91.75 84 ALA A C 1
ATOM 652 O O . ALA A 1 84 ? 12.282 6.748 -9.624 1.00 91.75 84 ALA A O 1
ATOM 653 N N . ILE A 1 85 ? 12.582 8.262 -7.988 1.00 91.81 85 ILE A N 1
ATOM 654 C CA . ILE A 1 85 ? 13.710 8.960 -8.622 1.00 91.81 85 ILE A CA 1
ATOM 655 C C . ILE A 1 85 ? 14.899 8.014 -8.817 1.00 91.81 85 ILE A C 1
ATOM 657 O O . ILE A 1 85 ? 15.464 7.974 -9.909 1.00 91.81 85 ILE A O 1
ATOM 661 N N . GLU A 1 86 ? 15.252 7.216 -7.810 1.00 94.56 86 GLU A N 1
ATOM 662 C CA . GLU A 1 86 ? 16.335 6.227 -7.907 1.00 94.56 86 GLU A CA 1
ATOM 663 C C . GLU A 1 86 ? 16.075 5.202 -9.012 1.00 94.56 86 GLU A C 1
ATOM 665 O O . GLU A 1 86 ? 16.949 4.922 -9.833 1.00 94.56 86 GLU A O 1
ATOM 670 N N . LYS A 1 87 ? 14.839 4.702 -9.109 1.00 95.88 87 LYS A N 1
ATOM 671 C CA . LYS A 1 87 ? 14.440 3.779 -10.176 1.00 95.88 87 LYS A CA 1
ATOM 672 C C . LYS A 1 87 ? 14.544 4.413 -11.563 1.00 95.88 87 LYS A C 1
ATOM 674 O O . LYS A 1 87 ? 14.927 3.736 -12.516 1.00 95.88 87 LYS A O 1
ATOM 679 N N . HIS A 1 88 ? 14.175 5.686 -11.699 1.00 94.56 88 HIS A N 1
ATOM 680 C CA . HIS A 1 88 ? 14.304 6.405 -12.964 1.00 94.56 88 HIS A CA 1
ATOM 681 C C . HIS A 1 88 ? 15.767 6.650 -13.340 1.00 94.56 88 HIS A C 1
ATOM 683 O O . HIS A 1 88 ? 16.110 6.451 -14.502 1.00 94.56 88 HIS A O 1
ATOM 689 N N . ARG A 1 89 ? 16.628 6.987 -12.373 1.00 95.12 89 ARG A N 1
ATOM 690 C CA . ARG A 1 89 ? 18.077 7.127 -12.589 1.00 95.12 89 ARG A CA 1
ATOM 691 C C . ARG A 1 89 ? 18.713 5.819 -13.042 1.00 95.12 89 ARG A C 1
ATOM 693 O O . ARG A 1 89 ? 19.305 5.789 -14.106 1.00 95.12 89 ARG A O 1
ATOM 700 N N . ALA A 1 90 ? 18.458 4.715 -12.342 1.00 95.19 90 ALA A N 1
ATOM 701 C CA . ALA A 1 90 ? 18.994 3.409 -12.731 1.00 95.19 90 ALA A CA 1
ATOM 702 C C . ALA A 1 90 ? 18.559 2.981 -14.147 1.00 95.19 90 ALA A C 1
ATOM 704 O O . ALA A 1 90 ? 19.315 2.344 -14.878 1.00 95.19 90 ALA A O 1
ATOM 705 N N . A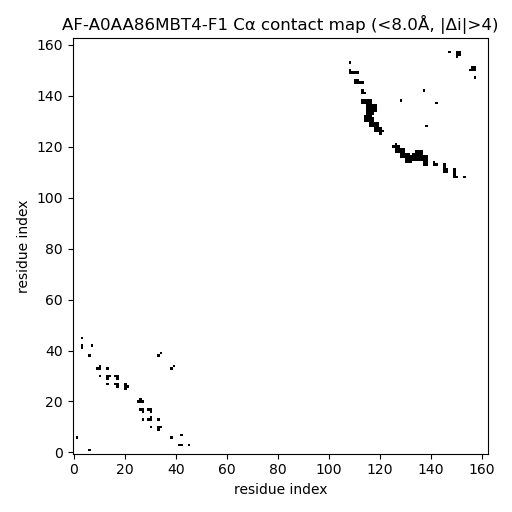RG A 1 91 ? 17.331 3.332 -14.558 1.00 96.06 91 ARG A N 1
ATOM 706 C CA . ARG A 1 91 ? 16.861 3.111 -15.935 1.00 96.06 91 ARG A CA 1
ATOM 707 C C . ARG A 1 91 ? 17.576 4.003 -16.948 1.00 96.06 91 ARG A C 1
ATOM 709 O O . ARG A 1 91 ? 17.832 3.529 -18.049 1.00 96.06 91 ARG A O 1
ATOM 716 N N . ALA A 1 92 ? 17.856 5.256 -16.593 1.00 95.38 92 ALA A N 1
ATOM 717 C CA . ALA A 1 92 ? 18.616 6.173 -17.435 1.00 95.38 92 ALA A CA 1
ATOM 718 C C . ALA A 1 92 ? 20.054 5.670 -17.618 1.00 95.38 92 ALA A C 1
ATOM 720 O O . ALA A 1 92 ? 20.465 5.475 -18.755 1.00 95.38 92 ALA A O 1
ATOM 721 N N . ASP A 1 93 ? 20.743 5.306 -16.535 1.00 95.94 93 ASP A N 1
ATOM 722 C CA . ASP A 1 93 ? 22.111 4.772 -16.581 1.00 95.94 93 ASP A CA 1
ATOM 723 C C . ASP A 1 93 ? 22.193 3.495 -17.438 1.00 95.94 93 ASP A C 1
ATOM 725 O O . ASP A 1 93 ? 23.096 3.325 -18.256 1.00 95.94 93 ASP A O 1
ATOM 729 N N . ALA A 1 94 ? 21.216 2.590 -17.302 1.00 95.62 94 ALA A N 1
ATOM 730 C CA . ALA A 1 94 ? 21.149 1.378 -18.118 1.00 95.62 94 ALA A CA 1
ATOM 731 C C . ALA A 1 94 ? 20.897 1.678 -19.607 1.00 95.62 94 ALA A C 1
ATOM 733 O O . ALA A 1 94 ? 21.427 0.985 -20.478 1.00 95.62 94 ALA A O 1
ATOM 734 N N . ALA A 1 95 ? 20.084 2.694 -19.910 1.00 94.56 95 ALA A N 1
ATOM 735 C CA . ALA A 1 95 ? 19.844 3.130 -21.279 1.00 94.56 95 ALA A CA 1
ATOM 736 C C . ALA A 1 95 ? 21.090 3.796 -21.880 1.00 94.56 95 ALA A C 1
ATOM 738 O O . ALA A 1 95 ? 21.451 3.470 -23.007 1.00 94.56 95 ALA A O 1
ATOM 739 N N . GLU A 1 96 ? 21.780 4.652 -21.125 1.00 96.06 96 GLU A N 1
ATOM 740 C CA . GLU A 1 96 ? 23.043 5.278 -21.531 1.00 96.06 96 GLU A CA 1
ATOM 741 C C . GLU A 1 96 ? 24.124 4.229 -21.801 1.00 96.06 96 GLU A C 1
ATOM 743 O O . GLU A 1 96 ? 24.764 4.265 -22.850 1.00 96.06 96 GLU A O 1
ATOM 748 N N . ALA A 1 97 ? 24.264 3.226 -20.929 1.00 94.00 97 ALA A N 1
ATOM 749 C CA . ALA A 1 97 ? 25.182 2.112 -21.153 1.00 94.00 97 ALA A CA 1
ATOM 750 C C . ALA A 1 97 ? 24.850 1.338 -22.439 1.00 94.00 97 ALA A C 1
ATOM 752 O O . ALA A 1 97 ? 25.750 0.967 -23.193 1.00 94.00 97 ALA A O 1
ATOM 753 N N . ARG A 1 9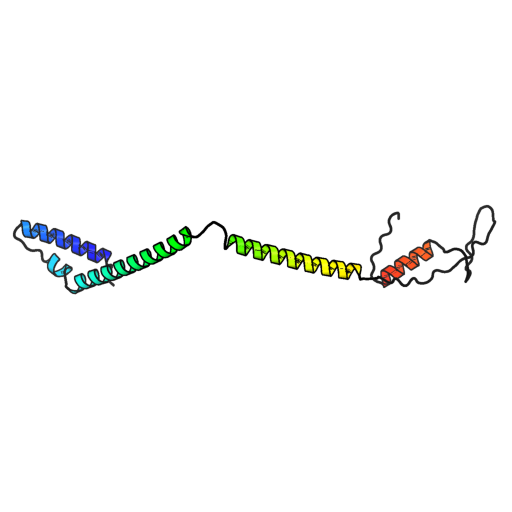8 ? 23.559 1.121 -22.725 1.00 94.12 98 ARG A N 1
ATOM 754 C CA . ARG A 1 98 ? 23.123 0.457 -23.959 1.00 94.12 98 ARG A CA 1
ATOM 755 C C . ARG A 1 98 ? 23.374 1.315 -25.199 1.00 94.12 98 ARG A C 1
ATOM 757 O O . ARG A 1 98 ? 23.722 0.757 -26.234 1.00 94.12 98 ARG A O 1
ATOM 764 N N . ILE A 1 99 ? 23.203 2.633 -25.111 1.00 92.69 99 ILE A N 1
ATOM 765 C CA . ILE A 1 99 ? 23.525 3.565 -26.200 1.00 92.69 99 ILE A CA 1
ATOM 766 C C . ILE A 1 99 ? 25.027 3.534 -26.471 1.00 92.69 99 ILE A C 1
ATOM 768 O O . ILE A 1 99 ? 25.410 3.272 -27.604 1.00 92.69 99 ILE A O 1
ATOM 772 N N . ALA A 1 100 ? 25.865 3.672 -25.442 1.00 91.12 100 ALA A N 1
ATOM 773 C CA . ALA A 1 100 ? 27.317 3.601 -25.586 1.00 91.12 100 ALA A CA 1
ATOM 774 C C . ALA A 1 100 ? 27.774 2.256 -26.180 1.00 91.12 100 ALA A C 1
ATOM 776 O O . ALA A 1 100 ? 28.646 2.217 -27.045 1.00 91.12 100 ALA A O 1
ATOM 777 N N . GLU A 1 101 ? 27.156 1.143 -25.766 1.00 92.69 101 GLU A N 1
ATOM 778 C CA . GLU A 1 101 ? 27.403 -0.172 -26.365 1.00 92.69 101 GLU A CA 1
ATOM 779 C C . GLU A 1 101 ? 27.033 -0.196 -27.854 1.00 92.69 101 GLU A C 1
ATOM 781 O O . GLU A 1 101 ? 27.784 -0.737 -28.660 1.00 92.69 101 GLU A O 1
ATOM 786 N N . LEU A 1 102 ? 25.881 0.364 -28.234 1.00 88.06 102 LEU A N 1
ATOM 787 C CA . LEU A 1 102 ? 25.438 0.414 -29.627 1.00 88.06 102 LEU A CA 1
ATOM 788 C C . LEU A 1 102 ? 26.309 1.342 -30.483 1.00 88.06 102 LEU A C 1
ATOM 790 O O . LEU A 1 102 ? 26.619 0.980 -31.611 1.00 88.06 102 LEU A O 1
ATOM 794 N N . GLU A 1 103 ? 26.733 2.487 -29.953 1.00 88.69 103 GLU A N 1
ATOM 795 C CA . GLU A 1 103 ? 27.630 3.432 -30.629 1.00 88.69 103 GLU A CA 1
ATOM 796 C C . GLU A 1 103 ? 29.044 2.863 -30.800 1.00 88.69 103 GLU A C 1
ATOM 798 O O . GLU A 1 103 ? 29.702 3.123 -31.805 1.00 88.69 103 GLU A O 1
ATOM 803 N N . ALA A 1 104 ? 29.503 2.037 -29.857 1.00 83.50 104 ALA A N 1
ATOM 804 C CA . ALA A 1 104 ? 30.785 1.346 -29.959 1.00 83.50 104 ALA A CA 1
ATOM 805 C C . ALA A 1 104 ? 30.769 0.170 -30.952 1.00 83.50 104 ALA A C 1
ATOM 807 O O . ALA A 1 104 ? 31.835 -0.319 -31.337 1.00 83.50 104 ALA A O 1
ATOM 808 N N . ARG A 1 105 ? 29.591 -0.317 -31.373 1.00 84.25 105 ARG A N 1
ATOM 809 C CA . ARG A 1 105 ? 29.499 -1.399 -32.362 1.00 84.25 105 ARG A CA 1
ATOM 810 C C . ARG A 1 105 ? 29.874 -0.867 -33.737 1.00 84.25 105 ARG A C 1
ATOM 812 O O . ARG A 1 105 ? 29.090 -0.206 -34.411 1.00 84.25 105 ARG A O 1
ATOM 819 N N . THR A 1 106 ? 31.062 -1.235 -34.185 1.00 76.56 106 THR A N 1
ATOM 820 C CA . THR A 1 106 ? 31.456 -1.120 -35.584 1.00 76.56 106 THR A CA 1
ATOM 821 C C . THR A 1 106 ? 30.930 -2.323 -36.359 1.00 76.56 106 THR A C 1
ATOM 823 O O . THR A 1 106 ? 30.886 -3.447 -35.855 1.00 76.56 106 THR A O 1
ATOM 826 N N . LEU A 1 107 ? 30.491 -2.085 -37.593 1.00 72.56 107 LEU A N 1
ATOM 827 C CA . LEU A 1 107 ? 29.977 -3.126 -38.467 1.00 72.56 107 LEU A CA 1
ATOM 828 C C . LEU A 1 107 ? 30.869 -3.223 -39.706 1.00 72.56 107 LEU A C 1
ATOM 830 O O . LEU A 1 107 ? 31.022 -2.257 -40.449 1.00 72.56 107 LEU A O 1
ATOM 834 N N . THR A 1 108 ? 31.476 -4.390 -39.908 1.00 75.75 108 THR A N 1
ATOM 835 C CA . THR A 1 108 ? 32.346 -4.667 -41.055 1.00 75.75 108 THR A CA 1
ATOM 836 C C . THR A 1 108 ? 31.570 -5.487 -42.077 1.00 75.75 108 THR A C 1
ATOM 838 O O . THR A 1 108 ? 31.234 -6.642 -41.819 1.00 75.75 108 THR A O 1
ATOM 841 N N . VAL A 1 109 ? 31.275 -4.891 -43.234 1.00 78.12 109 VAL A N 1
ATOM 842 C CA . VAL A 1 109 ? 30.715 -5.606 -44.388 1.00 78.12 109 VAL A CA 1
ATOM 843 C C . VAL A 1 109 ? 31.864 -5.979 -45.310 1.00 78.12 109 VAL A C 1
ATOM 845 O O . VAL A 1 109 ? 32.531 -5.102 -45.853 1.00 78.12 109 VAL A O 1
ATOM 848 N N . ASN A 1 110 ? 32.085 -7.278 -45.494 1.00 78.06 110 ASN A N 1
ATOM 849 C CA . ASN A 1 110 ? 33.019 -7.761 -46.502 1.00 78.06 110 ASN A CA 1
ATOM 850 C C . ASN A 1 110 ? 32.323 -7.731 -47.856 1.00 78.06 110 ASN A C 1
ATOM 852 O O . ASN A 1 110 ? 31.432 -8.537 -48.123 1.00 78.06 110 ASN A O 1
ATOM 856 N N . LEU A 1 111 ? 32.724 -6.784 -48.692 1.00 76.94 111 LEU A N 1
ATOM 857 C CA . LEU A 1 111 ? 32.257 -6.704 -50.064 1.00 76.94 111 LEU A CA 1
ATOM 858 C C . LEU A 1 111 ? 33.004 -7.757 -50.875 1.00 76.94 111 LEU A C 1
ATOM 860 O O . LEU A 1 111 ? 34.233 -7.764 -50.907 1.00 76.94 111 LEU A O 1
ATOM 864 N N . ILE A 1 112 ? 32.256 -8.658 -51.508 1.00 76.19 112 ILE A N 1
ATOM 865 C CA . ILE A 1 112 ? 32.795 -9.448 -52.614 1.00 76.19 112 ILE A CA 1
ATOM 866 C C . ILE A 1 112 ? 33.138 -8.424 -53.696 1.00 76.19 112 ILE A C 1
ATOM 868 O O . ILE A 1 112 ? 32.240 -7.694 -54.113 1.00 76.19 112 ILE A O 1
ATOM 872 N N . GLU A 1 113 ? 34.414 -8.307 -54.074 1.00 73.81 113 GLU A N 1
ATOM 873 C CA . GLU A 1 113 ? 34.851 -7.339 -55.088 1.00 73.81 113 GLU A CA 1
ATOM 874 C C . GLU A 1 113 ? 34.089 -7.593 -56.400 1.00 73.81 113 GLU A C 1
ATOM 876 O O . GLU A 1 113 ? 34.234 -8.677 -56.974 1.00 73.81 113 GLU A O 1
ATOM 881 N N . PRO A 1 114 ? 33.250 -6.643 -56.861 1.00 78.94 114 PRO A N 1
ATOM 882 C CA . PRO A 1 114 ? 32.594 -6.754 -58.157 1.00 78.94 114 PRO A CA 1
ATOM 883 C C . PRO A 1 114 ? 33.634 -6.722 -59.276 1.00 78.94 114 PRO A C 1
ATOM 885 O O . PRO A 1 114 ? 34.707 -6.129 -59.122 1.00 78.94 114 PRO A O 1
ATOM 888 N N . THR A 1 115 ? 33.304 -7.318 -60.418 1.00 83.62 115 THR A N 1
ATOM 889 C CA . THR A 1 115 ? 34.186 -7.295 -61.588 1.00 83.62 115 THR A CA 1
ATOM 890 C C . THR A 1 115 ? 34.452 -5.845 -62.012 1.00 83.62 115 THR A C 1
ATOM 892 O O . THR A 1 115 ? 33.529 -5.031 -62.092 1.00 83.62 115 THR A O 1
ATOM 895 N N . ARG A 1 116 ? 35.722 -5.501 -62.256 1.00 84.19 116 ARG A N 1
ATOM 896 C CA . ARG A 1 116 ? 36.114 -4.198 -62.813 1.00 84.19 116 ARG A CA 1
ATOM 897 C C . ARG A 1 116 ? 36.035 -4.250 -64.334 1.00 84.19 116 ARG A C 1
ATOM 899 O O . ARG A 1 116 ? 36.312 -5.287 -64.938 1.00 84.19 116 ARG A O 1
ATOM 906 N N . TYR A 1 117 ? 35.652 -3.137 -64.943 1.00 84.38 117 TYR A N 1
ATOM 907 C CA . TYR A 1 117 ? 35.486 -3.012 -66.384 1.00 84.38 117 TYR A CA 1
ATOM 908 C C . TYR A 1 117 ? 36.231 -1.787 -66.900 1.00 84.38 117 TYR A C 1
ATOM 910 O O . TYR A 1 117 ? 36.240 -0.741 -66.250 1.00 84.38 117 TYR A O 1
ATOM 918 N N . ASP A 1 118 ? 36.836 -1.908 -68.076 1.00 82.56 118 ASP A N 1
ATOM 919 C CA . ASP A 1 118 ? 37.249 -0.751 -68.851 1.00 82.56 118 ASP A CA 1
ATOM 920 C C . ASP A 1 118 ? 36.049 -0.186 -69.597 1.00 82.56 118 ASP A C 1
ATOM 922 O O . ASP A 1 118 ? 35.234 -0.903 -70.189 1.00 82.56 118 ASP A O 1
ATOM 926 N N . CYS A 1 119 ? 35.974 1.136 -69.582 1.00 69.81 119 CYS A N 1
ATOM 927 C CA . CYS A 1 119 ? 35.008 1.901 -70.340 1.00 69.81 119 CYS A CA 1
ATOM 928 C C . CYS A 1 119 ? 35.548 2.087 -71.776 1.00 69.81 119 CYS A C 1
ATOM 930 O O . CYS A 1 119 ? 35.852 3.201 -72.200 1.00 69.81 119 CYS A O 1
ATOM 932 N N . GLU A 1 120 ? 35.734 0.993 -72.526 1.00 64.56 120 GLU A N 1
ATOM 933 C CA . GLU A 1 120 ? 36.190 1.062 -73.920 1.00 64.56 120 GLU A CA 1
ATOM 934 C C . GLU A 1 120 ? 35.014 1.219 -74.896 1.00 64.56 120 GLU A C 1
ATOM 936 O O . GLU A 1 120 ? 34.200 0.317 -75.089 1.00 64.56 120 GLU A O 1
ATOM 941 N N . GLY A 1 121 ? 34.971 2.360 -75.592 1.00 54.94 121 GLY A N 1
ATOM 942 C CA . GLY A 1 121 ? 34.249 2.476 -76.859 1.00 54.94 121 GLY A CA 1
ATOM 943 C C . GLY A 1 121 ? 33.726 3.872 -77.180 1.00 54.94 121 GLY A C 1
ATOM 944 O O . GLY A 1 121 ? 32.612 4.220 -76.809 1.00 54.94 121 GLY A O 1
ATOM 945 N N . TYR A 1 122 ? 34.479 4.639 -77.978 1.00 53.69 122 TYR A N 1
ATOM 946 C CA . TYR A 1 122 ? 33.930 5.743 -78.778 1.00 53.69 122 TYR A CA 1
ATOM 947 C C . TYR A 1 122 ? 33.195 5.170 -80.002 1.00 53.69 122 TYR A C 1
ATOM 949 O O . TYR A 1 122 ? 33.642 5.313 -81.141 1.00 53.69 122 TYR A O 1
ATOM 957 N N . HIS A 1 123 ? 32.052 4.525 -79.782 1.00 52.75 123 HIS A N 1
ATOM 958 C CA . HIS A 1 123 ? 31.001 4.522 -80.790 1.00 52.75 123 HIS A CA 1
ATOM 959 C C . HIS A 1 123 ? 29.914 5.463 -80.303 1.00 52.75 123 HIS A C 1
ATOM 961 O O . HIS A 1 123 ? 29.518 5.438 -79.147 1.00 52.75 123 HIS A O 1
ATOM 967 N N . ILE A 1 124 ? 29.508 6.348 -81.204 1.00 56.47 124 ILE A N 1
ATOM 968 C CA . ILE A 1 124 ? 28.720 7.561 -80.956 1.00 56.47 124 ILE A CA 1
ATOM 969 C C . ILE A 1 124 ? 27.398 7.282 -80.213 1.00 56.47 124 ILE A C 1
ATOM 971 O O . ILE A 1 124 ? 26.843 8.210 -79.635 1.00 56.47 124 ILE A O 1
ATOM 975 N N . ASP A 1 125 ? 26.960 6.015 -80.170 1.00 53.50 125 ASP A N 1
ATOM 976 C CA . ASP A 1 125 ? 25.661 5.600 -79.647 1.00 53.50 125 ASP A CA 1
ATOM 977 C C . ASP A 1 125 ? 25.691 4.447 -78.609 1.00 53.50 125 ASP A C 1
ATOM 979 O O . ASP A 1 125 ? 24.673 4.241 -77.954 1.00 53.50 125 ASP A O 1
ATOM 983 N N . GLU A 1 126 ? 26.802 3.720 -78.386 1.00 55.75 126 GLU A N 1
ATOM 984 C CA . GLU A 1 126 ? 26.856 2.616 -77.397 1.00 55.75 126 GLU A CA 1
ATOM 985 C C . GLU A 1 126 ? 28.262 2.430 -76.794 1.00 55.75 126 GLU A C 1
ATOM 987 O O . GLU A 1 126 ? 29.227 2.135 -77.502 1.00 55.75 126 GLU A O 1
ATOM 992 N N . ALA A 1 127 ? 28.363 2.570 -75.468 1.00 59.66 127 ALA A N 1
ATOM 993 C CA . ALA A 1 127 ? 29.546 2.206 -74.692 1.00 59.66 127 ALA A CA 1
ATOM 994 C C . ALA A 1 127 ? 29.404 0.757 -74.199 1.00 59.66 127 ALA A C 1
ATOM 996 O O . ALA A 1 127 ? 28.389 0.412 -73.590 1.00 59.66 127 ALA A O 1
ATOM 997 N N . TYR A 1 128 ? 30.416 -0.078 -74.438 1.00 66.00 128 TYR A N 1
ATOM 998 C CA . TYR A 1 128 ? 30.454 -1.459 -73.958 1.00 66.00 128 TYR A CA 1
ATOM 999 C C . TYR A 1 128 ? 31.392 -1.564 -72.749 1.00 66.00 128 TYR A C 1
ATOM 1001 O O . TYR A 1 128 ? 32.487 -1.010 -72.748 1.00 66.00 128 TYR A O 1
ATOM 1009 N N . LEU A 1 129 ? 30.956 -2.276 -71.709 1.00 72.94 129 LEU A N 1
ATOM 1010 C CA . LEU A 1 129 ? 31.777 -2.590 -70.539 1.00 72.94 129 LEU A CA 1
ATOM 1011 C C . LEU A 1 129 ? 32.578 -3.861 -70.834 1.00 72.94 129 LEU A C 1
ATOM 1013 O O . LEU A 1 129 ? 31.990 -4.919 -71.067 1.00 72.94 129 LEU A O 1
ATOM 1017 N N . THR A 1 130 ? 33.909 -3.773 -70.812 1.00 79.19 130 THR A N 1
ATOM 1018 C CA . THR A 1 130 ? 34.786 -4.938 -71.030 1.00 79.19 130 THR A CA 1
ATOM 1019 C C . THR A 1 130 ? 35.486 -5.315 -69.725 1.00 79.19 130 THR A C 1
ATOM 1021 O O . THR A 1 130 ? 36.115 -4.439 -69.138 1.00 79.19 130 THR A O 1
ATOM 1024 N N . PRO A 1 131 ? 35.391 -6.569 -69.233 1.00 80.94 131 PRO A N 1
ATOM 1025 C CA . PRO A 1 131 ? 36.025 -6.965 -67.978 1.00 80.94 131 PRO A CA 1
ATOM 1026 C C . PRO A 1 131 ? 37.538 -6.755 -68.031 1.00 80.94 131 PRO A C 1
ATOM 1028 O O . PRO A 1 131 ? 38.210 -7.302 -68.907 1.00 80.94 131 PRO A O 1
ATOM 1031 N N . ALA A 1 132 ? 38.072 -6.010 -67.071 1.00 81.12 132 ALA A N 1
ATOM 1032 C CA . ALA A 1 132 ? 39.485 -5.675 -66.983 1.00 81.12 132 ALA A CA 1
ATOM 1033 C C . ALA A 1 132 ? 39.942 -5.728 -65.516 1.00 81.12 132 ALA A C 1
ATOM 1035 O O . ALA A 1 132 ? 39.275 -5.153 -64.655 1.00 81.12 132 ALA A O 1
ATOM 1036 N N . PRO A 1 133 ? 41.069 -6.391 -65.188 1.00 78.25 133 PRO A N 1
ATOM 1037 C CA . PRO A 1 133 ? 41.554 -6.505 -63.807 1.00 78.25 133 PRO A CA 1
ATOM 1038 C C . PRO A 1 133 ? 41.775 -5.155 -63.103 1.00 78.25 133 PRO A C 1
ATOM 1040 O O . PRO A 1 133 ? 41.628 -5.051 -61.885 1.00 78.25 133 PRO A O 1
ATOM 1043 N N . ASP A 1 134 ? 42.122 -4.122 -63.864 1.00 81.62 134 ASP A N 1
ATOM 1044 C CA . ASP A 1 134 ? 42.400 -2.757 -63.421 1.00 81.62 134 ASP A CA 1
ATOM 1045 C C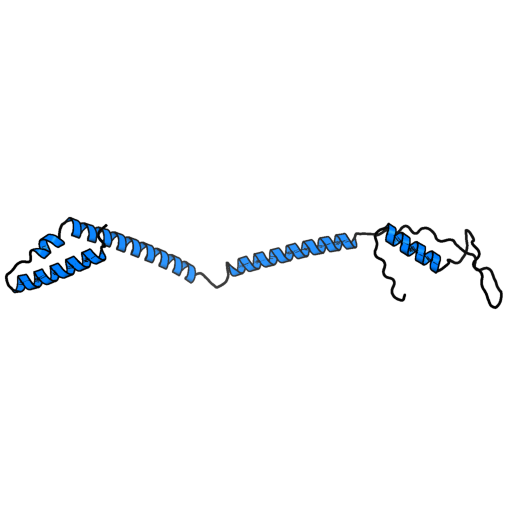 . ASP A 1 134 ? 41.387 -1.724 -63.940 1.00 81.62 134 ASP A C 1
ATOM 1047 O O . ASP A 1 134 ? 41.609 -0.524 -63.777 1.00 81.62 134 ASP A O 1
ATOM 1051 N N . GLY A 1 135 ? 40.241 -2.188 -64.448 1.00 81.38 135 GLY A N 1
ATOM 1052 C CA . GLY A 1 135 ? 39.249 -1.355 -65.123 1.00 81.38 135 GLY A CA 1
ATOM 1053 C C . GLY A 1 135 ? 38.730 -0.158 -64.321 1.00 81.38 135 GLY A C 1
ATOM 1054 O O . GLY A 1 135 ? 38.602 -0.203 -63.092 1.00 81.38 135 GLY A O 1
ATOM 1055 N N . GLU A 1 136 ? 38.429 0.944 -65.002 1.00 80.62 136 GLU A N 1
ATOM 1056 C CA . GLU A 1 136 ? 38.055 2.218 -64.368 1.00 80.62 136 GLU A CA 1
ATOM 1057 C C . GLU A 1 136 ? 36.603 2.287 -63.861 1.00 80.62 136 GLU A C 1
ATOM 1059 O O . GLU A 1 136 ? 36.279 3.159 -63.051 1.00 80.62 136 GLU A O 1
ATOM 1064 N N . CYS A 1 137 ? 35.725 1.384 -64.302 1.00 80.38 137 CYS A N 1
ATOM 1065 C CA . CYS A 1 137 ? 34.296 1.431 -64.006 1.00 80.38 137 CYS A CA 1
ATOM 1066 C C . CYS A 1 137 ? 33.737 0.094 -63.475 1.00 80.38 137 CYS A C 1
ATOM 1068 O O . CYS A 1 137 ? 34.288 -0.980 -63.703 1.00 80.38 137 CYS A O 1
ATOM 1070 N N . TYR A 1 138 ? 32.643 0.175 -62.708 1.00 82.56 138 TYR A N 1
ATOM 1071 C CA . TYR A 1 138 ? 31.884 -0.976 -62.205 1.00 82.56 138 TYR A CA 1
ATOM 1072 C C . TYR A 1 138 ? 30.506 -1.003 -62.856 1.00 82.56 138 TYR A C 1
ATOM 1074 O O . TYR A 1 138 ? 29.903 0.053 -63.070 1.00 82.56 138 TYR A O 1
ATOM 1082 N N . ASP A 1 139 ? 29.970 -2.199 -63.082 1.00 83.50 139 ASP A N 1
ATOM 1083 C CA . ASP A 1 139 ? 28.554 -2.343 -63.398 1.00 83.50 139 ASP A CA 1
ATOM 1084 C C . ASP A 1 139 ? 27.699 -2.021 -62.158 1.00 83.50 139 ASP A C 1
ATOM 1086 O O . ASP A 1 139 ? 27.943 -2.512 -61.049 1.00 83.50 139 ASP A O 1
ATOM 1090 N N . ARG A 1 140 ? 26.692 -1.157 -62.337 1.00 83.25 140 ARG A N 1
ATOM 1091 C CA . ARG A 1 140 ? 25.836 -0.682 -61.242 1.00 83.25 140 ARG A CA 1
ATOM 1092 C C . ARG A 1 140 ? 25.019 -1.815 -60.625 1.00 83.25 140 ARG A C 1
ATOM 1094 O O . ARG A 1 140 ? 24.886 -1.848 -59.401 1.00 83.25 140 ARG A O 1
ATOM 1101 N N . GLU A 1 141 ? 24.435 -2.6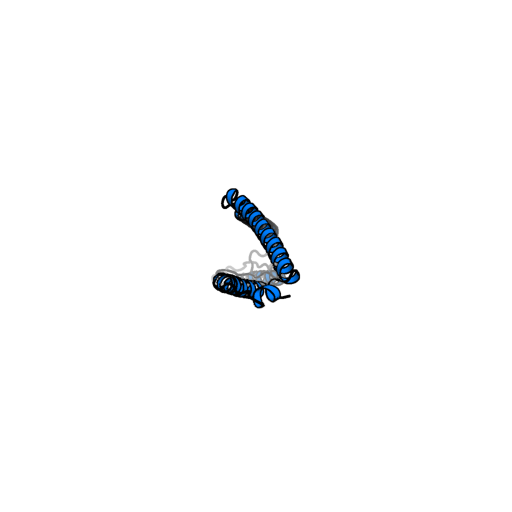93 -61.436 1.00 84.06 141 GLU A N 1
ATOM 1102 C CA . GLU A 1 141 ? 23.579 -3.771 -60.938 1.00 84.06 141 GLU A CA 1
ATOM 1103 C C . GLU A 1 141 ? 24.405 -4.867 -60.266 1.00 84.06 141 GLU A C 1
ATOM 1105 O O . GLU A 1 141 ? 24.012 -5.373 -59.209 1.00 84.06 141 GLU A O 1
ATOM 1110 N N . GLU A 1 142 ? 25.582 -5.177 -60.813 1.00 83.38 142 GLU A N 1
ATOM 1111 C CA . GLU A 1 142 ? 26.527 -6.124 -60.216 1.00 83.38 142 GLU A CA 1
ATOM 1112 C C . GLU A 1 142 ? 27.014 -5.620 -58.848 1.00 83.38 142 GLU A C 1
ATOM 1114 O O . GLU A 1 142 ? 26.930 -6.343 -57.850 1.00 83.38 142 GLU A O 1
ATOM 1119 N N . ALA A 1 143 ? 27.424 -4.349 -58.756 1.00 84.00 143 ALA A N 1
ATOM 1120 C CA . ALA A 1 143 ? 27.857 -3.737 -57.501 1.00 84.00 143 ALA A CA 1
ATOM 1121 C C . ALA A 1 143 ? 26.729 -3.684 -56.455 1.00 84.00 143 ALA A C 1
ATOM 1123 O O . ALA A 1 143 ? 26.948 -3.989 -55.278 1.00 84.00 143 ALA A O 1
ATOM 1124 N N . LEU A 1 144 ? 25.503 -3.346 -56.872 1.00 85.75 144 LEU A N 1
ATOM 1125 C CA . LEU A 1 144 ? 24.339 -3.320 -55.985 1.00 85.75 144 LEU A CA 1
ATOM 1126 C C . LEU A 1 144 ? 23.997 -4.720 -55.464 1.00 85.75 144 LEU A C 1
ATOM 1128 O O . LEU A 1 144 ? 23.673 -4.886 -54.286 1.00 85.75 144 LEU A O 1
ATOM 1132 N N . THR A 1 145 ? 24.089 -5.729 -56.329 1.00 85.81 145 THR A N 1
ATOM 1133 C CA . THR A 1 145 ? 23.841 -7.131 -55.981 1.00 85.81 145 THR A CA 1
ATOM 1134 C C . THR A 1 145 ? 24.890 -7.642 -55.000 1.00 85.81 145 THR A C 1
ATOM 1136 O O . THR A 1 145 ? 24.537 -8.227 -53.970 1.00 85.81 145 THR A O 1
ATOM 1139 N N . ALA A 1 146 ? 26.169 -7.358 -55.257 1.00 85.31 146 ALA A N 1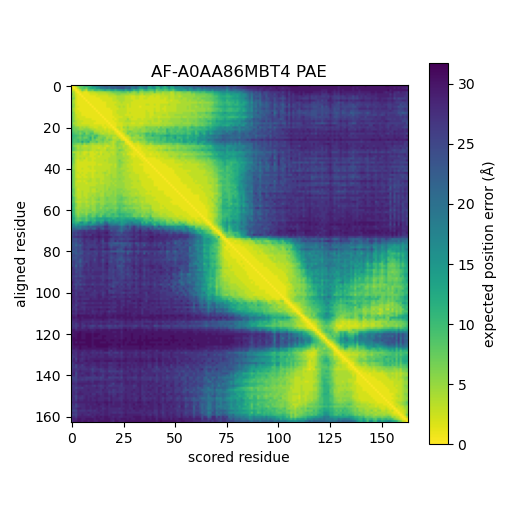
ATOM 1140 C CA . ALA A 1 146 ? 27.266 -7.678 -54.351 1.00 85.31 146 ALA A CA 1
ATOM 1141 C C . ALA A 1 146 ? 27.044 -7.047 -52.968 1.00 85.31 146 ALA A C 1
ATOM 1143 O O . ALA A 1 146 ? 27.100 -7.746 -51.955 1.00 85.31 146 ALA A O 1
ATOM 1144 N N . PHE A 1 147 ? 26.670 -5.766 -52.918 1.00 84.94 147 PHE A N 1
ATOM 1145 C CA . PHE A 1 147 ? 26.388 -5.063 -51.666 1.00 84.94 147 PHE A CA 1
ATOM 1146 C C . PHE A 1 147 ? 25.176 -5.648 -50.915 1.00 84.94 147 PHE A C 1
ATOM 1148 O O . PHE A 1 147 ? 25.280 -5.973 -49.730 1.00 84.94 147 PHE A O 1
ATOM 1155 N N . LYS A 1 148 ? 24.040 -5.860 -51.601 1.00 86.62 148 LYS A N 1
ATOM 1156 C CA . LYS A 1 148 ? 22.829 -6.482 -51.026 1.00 86.62 148 LYS A CA 1
ATOM 1157 C C . LYS A 1 148 ? 23.140 -7.877 -50.462 1.00 86.62 148 LYS A C 1
ATOM 1159 O O . LYS A 1 148 ? 22.726 -8.194 -49.345 1.00 86.62 148 LYS A O 1
ATOM 1164 N N . SER A 1 149 ? 23.904 -8.692 -51.194 1.00 85.38 149 SER A N 1
ATOM 1165 C CA . SER A 1 149 ? 24.285 -10.045 -50.764 1.00 85.38 149 SER A CA 1
ATOM 1166 C C . SER A 1 149 ? 25.219 -10.046 -49.549 1.00 85.38 149 SER A C 1
ATOM 1168 O O . SER A 1 149 ? 24.995 -10.814 -48.613 1.00 85.38 149 SER A O 1
ATOM 1170 N N . ALA A 1 150 ? 26.204 -9.144 -49.511 1.00 85.50 150 ALA A N 1
ATOM 1171 C CA . ALA A 1 150 ? 27.133 -9.002 -48.395 1.00 85.50 150 ALA A CA 1
ATOM 1172 C C . ALA A 1 150 ? 26.409 -8.552 -47.116 1.00 85.50 150 ALA A C 1
ATOM 1174 O O . ALA A 1 150 ? 26.630 -9.115 -46.042 1.00 85.50 150 ALA A O 1
ATOM 1175 N N . CYS A 1 151 ? 25.475 -7.601 -47.232 1.00 85.81 151 CYS A N 1
ATOM 1176 C CA . CYS A 1 151 ? 24.602 -7.209 -46.128 1.00 85.81 151 CYS A CA 1
ATOM 1177 C C . CYS A 1 151 ? 23.733 -8.379 -45.641 1.00 85.81 151 CYS A C 1
ATOM 1179 O O . CYS A 1 151 ? 23.669 -8.620 -44.437 1.00 85.81 151 CYS A O 1
ATOM 1181 N N . ALA A 1 152 ? 23.118 -9.146 -46.547 1.00 84.88 152 ALA A N 1
ATOM 1182 C CA . ALA A 1 152 ? 22.306 -10.307 -46.181 1.00 84.88 152 ALA A CA 1
ATOM 1183 C C . ALA A 1 152 ? 23.128 -11.406 -45.481 1.00 84.88 152 ALA A C 1
ATOM 1185 O O . ALA A 1 152 ? 22.686 -11.942 -44.465 1.00 84.88 152 ALA A O 1
ATOM 1186 N N . ALA A 1 153 ? 24.337 -11.700 -45.971 1.00 83.94 153 ALA A N 1
ATOM 1187 C CA . ALA A 1 153 ? 25.257 -12.661 -45.359 1.00 83.94 153 ALA A CA 1
ATOM 1188 C C . ALA A 1 153 ? 25.704 -12.227 -43.953 1.00 83.94 153 ALA A C 1
ATOM 1190 O O . ALA A 1 153 ? 25.846 -13.061 -43.061 1.00 83.94 153 ALA A O 1
ATOM 1191 N N . ALA A 1 154 ? 25.858 -10.919 -43.732 1.00 83.25 154 ALA A N 1
ATOM 1192 C CA . ALA A 1 154 ? 26.121 -10.335 -42.420 1.00 83.25 154 ALA A CA 1
ATOM 1193 C C . ALA A 1 154 ? 24.858 -10.194 -41.538 1.00 83.25 154 ALA A C 1
ATOM 1195 O O . ALA A 1 154 ? 24.943 -9.697 -40.415 1.00 83.25 154 ALA A O 1
ATOM 1196 N N . GLY A 1 155 ? 23.680 -10.617 -42.019 1.00 82.25 155 GLY A N 1
ATOM 1197 C CA . GLY A 1 155 ? 22.411 -10.530 -41.287 1.00 82.25 155 GLY A CA 1
ATOM 1198 C C . GLY A 1 155 ? 21.841 -9.110 -41.171 1.00 82.25 155 GLY A C 1
ATOM 1199 O O . GLY A 1 155 ? 21.024 -8.839 -40.290 1.00 82.25 155 GLY A O 1
ATOM 1200 N N . ILE A 1 156 ? 22.267 -8.195 -42.042 1.00 83.50 156 ILE A N 1
ATOM 1201 C CA . ILE A 1 156 ? 21.903 -6.776 -42.031 1.00 83.50 156 ILE A CA 1
ATOM 1202 C C . ILE A 1 156 ? 20.700 -6.553 -42.939 1.00 83.50 156 ILE A C 1
ATOM 1204 O O . ILE A 1 156 ? 20.704 -6.913 -44.116 1.00 83.50 156 ILE A O 1
ATOM 1208 N N . LYS A 1 157 ? 19.672 -5.895 -42.402 1.00 82.88 157 LYS A N 1
ATOM 1209 C CA . LYS A 1 157 ? 18.537 -5.420 -43.196 1.00 82.88 157 LYS A CA 1
ATOM 1210 C C . LYS A 1 157 ? 18.914 -4.100 -43.862 1.00 82.88 157 LYS A C 1
ATOM 1212 O O . LYS A 1 157 ? 19.068 -3.097 -43.174 1.00 82.88 157 LYS A O 1
ATOM 1217 N N . LEU A 1 158 ? 19.057 -4.113 -45.182 1.00 83.19 158 LEU A N 1
ATOM 1218 C CA . LEU A 1 158 ? 19.353 -2.931 -45.987 1.00 83.19 158 LEU A CA 1
ATOM 1219 C C . LEU A 1 158 ? 18.057 -2.339 -46.566 1.00 83.19 158 LEU A C 1
ATOM 1221 O O . LEU A 1 158 ? 17.260 -3.068 -47.153 1.00 83.19 158 LEU A O 1
ATOM 1225 N N . GLN A 1 159 ? 17.869 -1.025 -46.428 1.00 81.88 159 GLN A N 1
ATOM 1226 C CA . GLN A 1 159 ? 16.890 -0.235 -47.184 1.00 81.88 159 GLN A CA 1
ATOM 1227 C C . GLN A 1 159 ? 17.646 0.812 -48.003 1.00 81.88 159 GLN A C 1
ATOM 1229 O O . GLN A 1 159 ? 18.534 1.475 -47.473 1.00 81.88 159 GLN A O 1
ATOM 1234 N N . ILE A 1 160 ? 17.304 0.943 -49.283 1.00 80.56 160 ILE A N 1
ATOM 1235 C CA . ILE A 1 160 ? 17.885 1.926 -50.202 1.00 80.56 160 ILE A CA 1
ATOM 1236 C C . ILE A 1 160 ? 16.751 2.875 -50.586 1.00 80.56 160 ILE A C 1
ATOM 1238 O O . ILE A 1 160 ? 15.740 2.433 -51.125 1.00 80.56 160 ILE A O 1
ATOM 1242 N N . GLU A 1 161 ? 16.877 4.158 -50.254 1.00 75.94 161 GLU A N 1
ATOM 1243 C CA . GLU A 1 161 ? 15.885 5.166 -50.638 1.00 75.94 161 GLU A CA 1
ATOM 1244 C C . GLU A 1 161 ? 16.050 5.528 -52.124 1.00 75.94 161 GLU A C 1
ATOM 1246 O O . GLU A 1 161 ? 17.156 5.842 -52.564 1.00 75.94 161 GLU A O 1
ATOM 1251 N N . GLY A 1 162 ? 14.954 5.503 -52.893 1.00 67.81 162 GLY A N 1
ATOM 1252 C CA . GLY A 1 162 ? 14.937 5.897 -54.311 1.00 67.81 162 GLY A CA 1
ATOM 1253 C C . GLY A 1 162 ? 14.920 4.756 -55.341 1.00 67.81 162 GLY A C 1
ATOM 1254 O O . GLY A 1 162 ? 15.019 5.053 -56.532 1.00 67.81 162 GLY A O 1
ATOM 1255 N N . GLU A 1 163 ? 14.786 3.494 -54.911 1.00 54.28 163 GLU A N 1
ATOM 1256 C CA . GLU A 1 163 ? 14.226 2.397 -55.735 1.00 54.28 163 GLU A CA 1
ATOM 1257 C C . GLU A 1 163 ? 12.688 2.403 -55.683 1.00 54.28 163 GLU A C 1
ATOM 1259 O O . GLU A 1 163 ? 12.129 2.707 -54.600 1.00 54.28 163 GLU A O 1
#

Mean predicted aligned error: 17.08 Å

Sequence (163 aa):
MTNTNELTAKLKAAAKEEIMCREACDTSDLWQDVASPENVLALTEALEAAESRIAEFKARVKAAEKRYENRTPTEWAYDQACAAIEKHRARADAAEARIAELEARTLTVNLIEPTRYDCEGYHIDEAYLTPAPDGECYDREEALTAFKSACAAAGIKLQIEGE

Radius of gyration: 50.46 Å; Cα contacts (8 Å, |Δi|>4): 100; chains: 1; bounding box: 87×35×134 Å

Organism: NCBI:txid208224